Protein AF-A0A497AD38-F1 (afdb_monomer)

Structure (mmCIF, N/CA/C/O backbone):
data_AF-A0A497AD38-F1
#
_entry.id   AF-A0A497AD38-F1
#
loop_
_atom_site.group_PDB
_atom_site.id
_atom_site.type_symbol
_atom_site.label_atom_id
_atom_site.label_alt_id
_atom_site.label_comp_id
_atom_site.label_asym_id
_atom_site.label_entity_id
_atom_site.label_seq_id
_atom_site.pdbx_PDB_ins_code
_atom_site.Cartn_x
_atom_site.Cartn_y
_atom_site.Cartn_z
_atom_site.occupancy
_atom_site.B_iso_or_equiv
_atom_site.auth_seq_id
_atom_site.auth_comp_id
_atom_site.auth_asym_id
_atom_site.auth_atom_id
_atom_site.pdbx_PDB_model_num
ATOM 1 N N . MET A 1 1 ? -66.645 13.928 50.690 1.00 51.00 1 MET A N 1
ATOM 2 C CA . MET A 1 1 ? -66.583 12.853 49.667 1.00 51.00 1 MET A CA 1
ATOM 3 C C . MET A 1 1 ? -65.394 12.938 48.688 1.00 51.00 1 MET A C 1
ATOM 5 O O . MET A 1 1 ? -65.315 12.092 47.813 1.00 51.00 1 MET A O 1
ATOM 9 N N . LYS A 1 2 ? -64.441 13.884 48.816 1.00 49.47 2 LYS A N 1
ATOM 10 C CA . LYS A 1 2 ? -63.257 13.981 47.923 1.00 49.47 2 LYS A CA 1
ATOM 11 C C . 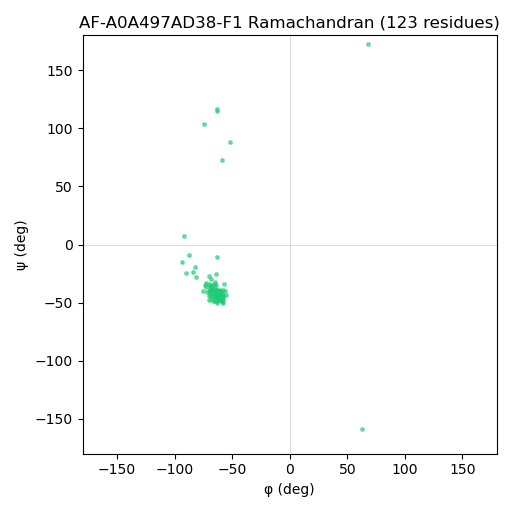LYS A 1 2 ? -61.996 13.256 48.430 1.00 49.47 2 LYS A C 1
ATOM 13 O O . LYS A 1 2 ? -61.080 13.021 47.656 1.00 49.47 2 LYS A O 1
ATOM 18 N N . THR A 1 3 ? -61.949 12.877 49.706 1.00 55.28 3 THR A N 1
ATOM 19 C CA . THR A 1 3 ? -60.752 12.322 50.366 1.00 55.28 3 THR A CA 1
ATOM 20 C C . THR A 1 3 ? -60.560 10.816 50.163 1.00 55.28 3 THR A C 1
ATOM 22 O O . THR A 1 3 ? -59.438 10.330 50.220 1.00 55.28 3 THR A O 1
ATOM 25 N N . VAL A 1 4 ? -61.632 10.072 49.874 1.00 57.59 4 VAL A N 1
ATOM 26 C CA 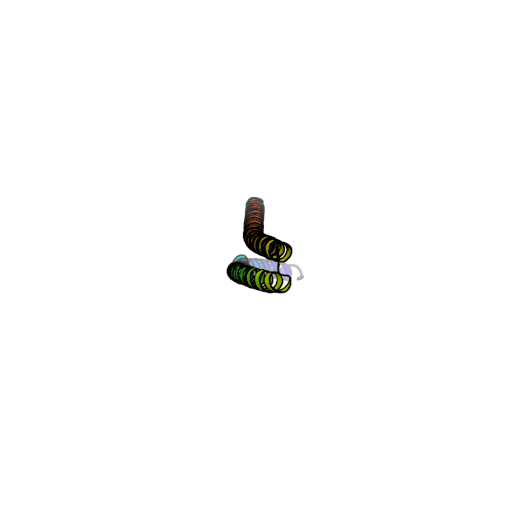. VAL A 1 4 ? -61.587 8.600 49.746 1.00 57.59 4 VAL A CA 1
ATOM 27 C C . VAL A 1 4 ? -61.083 8.150 48.365 1.00 57.59 4 VAL A C 1
ATOM 29 O O . VAL A 1 4 ? -60.467 7.095 48.230 1.00 57.59 4 VAL A O 1
ATOM 32 N N . ILE A 1 5 ? -61.295 8.975 47.333 1.00 58.50 5 ILE A N 1
ATOM 33 C CA . ILE A 1 5 ? -60.906 8.660 45.950 1.00 58.50 5 ILE A CA 1
ATOM 34 C C . ILE A 1 5 ? -59.380 8.755 45.780 1.00 58.50 5 ILE A C 1
ATOM 36 O O . ILE A 1 5 ? -58.788 7.916 45.106 1.00 58.50 5 ILE A O 1
ATOM 40 N N . PHE A 1 6 ? -58.730 9.715 46.448 1.00 57.72 6 PHE A N 1
ATOM 41 C CA . PHE A 1 6 ? -57.277 9.903 46.363 1.00 57.72 6 PHE A CA 1
ATOM 42 C C . PHE A 1 6 ? -56.482 8.755 47.001 1.00 57.72 6 PHE A C 1
ATOM 44 O O . PHE A 1 6 ? -55.524 8.285 46.395 1.00 57.72 6 PHE A O 1
ATOM 51 N N . SER A 1 7 ? -56.905 8.225 48.157 1.00 67.06 7 SER A N 1
ATOM 52 C CA . SER A 1 7 ? -56.143 7.147 48.817 1.00 67.06 7 SER A CA 1
ATOM 53 C C . SER A 1 7 ? -56.180 5.826 48.043 1.00 67.06 7 SER A C 1
ATOM 55 O O . SER A 1 7 ? -55.225 5.053 48.074 1.00 67.06 7 SER A O 1
ATOM 57 N N . SER A 1 8 ? -57.269 5.576 47.313 1.00 65.19 8 SER A N 1
ATOM 58 C CA . SER A 1 8 ? -57.402 4.384 46.471 1.00 65.19 8 SER A CA 1
ATOM 59 C C . SER A 1 8 ? -56.522 4.480 45.222 1.00 65.19 8 SER A C 1
ATOM 61 O O . SER A 1 8 ? -55.984 3.467 44.776 1.00 65.19 8 SER A O 1
ATOM 63 N N . PHE A 1 9 ? -56.341 5.694 44.690 1.00 64.25 9 PHE A N 1
ATOM 64 C CA . PHE A 1 9 ? -55.437 5.966 43.574 1.00 64.25 9 PHE A CA 1
ATOM 65 C C . PHE A 1 9 ? -53.966 5.822 43.971 1.00 64.25 9 PHE A C 1
ATOM 67 O O . PHE A 1 9 ? -53.223 5.174 43.241 1.00 64.25 9 PHE A O 1
ATOM 74 N N . ASP A 1 10 ? -53.565 6.324 45.141 1.00 67.69 10 ASP A N 1
ATOM 75 C CA . ASP A 1 10 ? -52.198 6.151 45.660 1.00 67.69 10 ASP A CA 1
ATOM 76 C C . ASP A 1 10 ? -51.832 4.667 45.800 1.00 67.69 10 ASP A C 1
ATOM 78 O O . ASP A 1 10 ? -50.810 4.206 45.292 1.00 67.69 10 ASP A O 1
ATOM 82 N N . LYS A 1 11 ? -52.744 3.873 46.371 1.00 72.00 11 LYS A N 1
ATOM 83 C CA . LYS A 1 11 ? -52.562 2.423 46.532 1.00 72.00 11 LYS A CA 1
ATOM 84 C C . LYS A 1 11 ? -52.496 1.674 45.198 1.00 72.00 11 LYS A C 1
ATOM 86 O O . LYS A 1 11 ? -51.817 0.653 45.085 1.00 72.00 11 LYS A O 1
ATOM 91 N N . LEU A 1 12 ? -53.217 2.157 44.185 1.00 71.75 12 LEU A N 1
ATOM 92 C CA . LEU A 1 12 ? -53.171 1.620 42.824 1.00 71.75 12 LEU A CA 1
ATOM 93 C C . LEU A 1 12 ? -51.855 1.967 42.127 1.00 71.75 12 LEU A C 1
ATOM 95 O O . LEU A 1 12 ? -51.287 1.097 41.473 1.00 71.75 12 LEU A O 1
ATOM 99 N N . ILE A 1 13 ? -51.354 3.192 42.299 1.00 68.88 13 ILE A N 1
ATOM 100 C CA . ILE A 1 13 ? -50.075 3.645 41.739 1.00 68.88 13 ILE A CA 1
ATOM 101 C C . ILE A 1 13 ? -48.912 2.883 42.381 1.00 68.88 13 ILE A C 1
ATOM 103 O O . ILE A 1 13 ? -48.047 2.390 41.660 1.00 68.88 13 ILE A O 1
ATOM 107 N N . GLU A 1 14 ? -48.927 2.684 43.699 1.00 72.88 14 GLU A N 1
ATOM 108 C CA . GLU A 1 14 ? -47.916 1.900 44.420 1.00 72.88 14 GLU A CA 1
ATOM 109 C C . GLU A 1 14 ? -47.893 0.434 43.950 1.00 72.88 14 GLU A C 1
ATOM 111 O O . GLU A 1 14 ? -46.837 -0.143 43.676 1.00 72.88 14 GLU A O 1
ATOM 116 N N . LYS A 1 15 ? -49.076 -0.158 43.743 1.00 67.25 15 LYS A N 1
ATOM 117 C CA . LYS A 1 15 ? -49.208 -1.528 43.232 1.00 67.25 15 LYS A CA 1
ATOM 118 C C . LYS A 1 15 ? -48.797 -1.653 41.760 1.00 67.25 15 LYS A C 1
ATOM 120 O O . LYS A 1 15 ? -48.228 -2.675 41.380 1.00 67.25 15 LYS A O 1
ATOM 125 N N . LEU A 1 16 ? -49.042 -0.626 40.941 1.00 63.66 16 LEU A N 1
ATOM 126 C CA . LEU A 1 16 ? -48.558 -0.552 39.556 1.00 63.66 16 LEU A CA 1
ATOM 127 C C . LEU A 1 16 ? -47.037 -0.378 39.488 1.00 63.66 16 LEU A C 1
ATOM 129 O O . LEU A 1 16 ? -46.405 -0.958 38.607 1.00 63.66 16 LEU A O 1
ATOM 133 N N . TRP A 1 17 ? -46.443 0.365 40.425 1.00 60.00 17 TRP A N 1
ATOM 134 C CA . TRP A 1 17 ? -44.994 0.554 40.506 1.00 60.00 17 TRP A CA 1
ATOM 135 C C . TRP A 1 17 ? -44.270 -0.748 40.880 1.00 60.00 17 TRP A C 1
ATOM 137 O O . TRP A 1 17 ? -43.237 -1.067 40.295 1.00 60.00 17 TRP A O 1
ATOM 147 N N . LEU A 1 18 ? -44.866 -1.566 41.757 1.00 63.06 18 LEU A N 1
ATOM 148 C CA . LEU A 1 18 ? -44.384 -2.920 42.079 1.00 63.06 18 LEU A CA 1
ATOM 149 C C . LEU A 1 18 ? -44.568 -3.928 40.931 1.00 63.06 18 LEU A C 1
ATOM 151 O O . LEU A 1 18 ? -43.814 -4.896 40.830 1.00 63.06 18 LEU A O 1
ATOM 155 N N . LEU A 1 19 ? -45.562 -3.709 40.066 1.00 57.09 19 LEU A N 1
ATOM 156 C CA . LEU A 1 19 ? -45.844 -4.544 38.894 1.00 57.09 19 LEU A CA 1
ATOM 157 C C . LEU A 1 19 ? -45.074 -4.131 37.645 1.00 57.09 19 LEU A C 1
ATOM 159 O O . LEU A 1 19 ? -45.113 -4.874 36.668 1.00 57.09 19 LEU A O 1
ATOM 163 N N . MET A 1 20 ? -44.3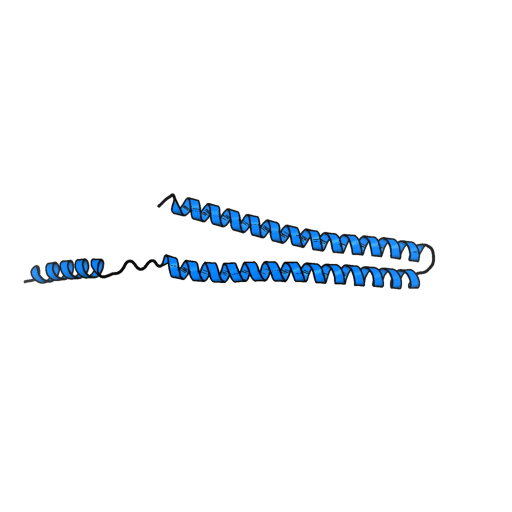79 -2.992 37.642 1.00 50.56 20 MET A N 1
ATOM 164 C CA . MET A 1 20 ? -43.457 -2.660 36.566 1.00 50.56 20 MET A CA 1
ATOM 165 C C . MET A 1 20 ? -42.206 -3.524 36.749 1.00 50.56 20 MET A C 1
ATOM 167 O O . MET A 1 20 ? -41.374 -3.224 37.610 1.00 50.56 20 MET A O 1
ATOM 171 N N . PRO A 1 21 ? -42.006 -4.595 35.950 1.00 50.78 21 PRO A N 1
ATOM 172 C CA . PRO A 1 21 ? -40.719 -5.245 35.960 1.00 50.78 21 PRO A CA 1
ATOM 173 C C . PRO A 1 21 ? -39.757 -4.184 35.446 1.00 50.78 21 PRO A C 1
ATOM 175 O O . PRO A 1 21 ? -39.892 -3.716 34.313 1.00 50.78 21 PRO A O 1
ATOM 178 N N . ARG A 1 22 ? -38.813 -3.781 36.298 1.00 49.84 22 ARG A N 1
ATOM 179 C CA . ARG A 1 22 ? -37.632 -2.984 35.963 1.00 49.84 22 ARG A CA 1
ATOM 180 C C . ARG A 1 22 ? -36.847 -3.770 34.907 1.00 49.84 22 ARG A C 1
ATOM 182 O O . ARG A 1 22 ? -35.859 -4.439 35.203 1.00 49.84 22 ARG A O 1
ATOM 189 N N . ARG A 1 23 ? -37.367 -3.812 33.675 1.00 48.56 23 ARG A N 1
ATOM 190 C CA . ARG A 1 23 ? -36.801 -4.556 32.558 1.00 48.56 23 ARG A CA 1
ATOM 191 C C . ARG A 1 23 ? -35.458 -3.911 32.311 1.00 48.56 23 ARG A C 1
ATOM 193 O O . ARG A 1 23 ? -35.386 -2.741 31.950 1.00 48.56 23 ARG A O 1
ATOM 200 N N . LYS A 1 24 ? -34.410 -4.698 32.544 1.00 49.91 24 LYS A N 1
ATOM 201 C CA . LYS A 1 24 ? -33.020 -4.406 32.212 1.00 49.91 24 LYS A CA 1
ATOM 202 C C . LYS A 1 24 ? -32.931 -4.007 30.733 1.00 49.91 24 LYS A C 1
ATOM 204 O O . LYS A 1 24 ? -32.693 -4.839 29.865 1.00 49.91 24 LYS A O 1
ATOM 209 N N . THR A 1 25 ? -33.103 -2.722 30.446 1.00 50.75 25 THR A N 1
ATOM 210 C CA . THR A 1 25 ? -32.900 -2.097 29.129 1.00 50.75 25 THR A CA 1
ATOM 211 C C . THR A 1 25 ? -31.445 -2.187 28.667 1.00 50.75 25 THR A C 1
ATOM 213 O O . THR A 1 25 ? -31.154 -1.994 27.488 1.00 50.75 25 THR A O 1
ATOM 216 N N . TYR A 1 26 ? -30.537 -2.587 29.561 1.00 52.25 26 TYR A N 1
ATOM 217 C CA . TYR A 1 26 ? -29.143 -2.890 29.260 1.00 52.25 26 TYR A CA 1
ATOM 218 C C . TYR A 1 26 ? -28.969 -3.982 28.190 1.00 52.25 26 TYR A C 1
ATOM 220 O O . TYR A 1 26 ? -28.037 -3.883 27.398 1.00 52.25 26 TYR A O 1
ATOM 228 N N . ASP A 1 27 ? -29.851 -4.988 28.105 1.00 53.81 27 ASP A N 1
ATOM 229 C CA . ASP A 1 27 ? -29.643 -6.128 27.190 1.00 53.81 27 ASP A CA 1
ATOM 230 C C . ASP A 1 27 ? -29.888 -5.753 25.712 1.00 53.81 27 ASP A C 1
ATOM 232 O O . ASP A 1 27 ? -29.172 -6.184 24.807 1.00 53.81 27 ASP A O 1
ATOM 236 N N . VAL A 1 28 ? -30.848 -4.863 25.439 1.00 56.44 28 VAL A N 1
ATOM 237 C CA . VAL A 1 28 ? -31.196 -4.473 24.059 1.00 56.44 28 VAL A CA 1
ATOM 238 C C . VAL A 1 28 ? -30.138 -3.537 23.460 1.00 56.44 28 VAL A C 1
ATOM 240 O O . VAL A 1 28 ? -29.740 -3.700 22.302 1.00 56.44 28 VAL A O 1
ATOM 243 N N . SER A 1 29 ? -29.618 -2.605 24.268 1.00 53.62 29 SER A N 1
ATOM 244 C CA . SER A 1 29 ? -28.500 -1.736 23.877 1.00 53.62 29 SER A CA 1
ATOM 245 C C . SER A 1 29 ? -27.191 -2.511 23.748 1.00 53.62 29 SER A C 1
ATOM 247 O O . SER A 1 29 ? -26.469 -2.295 22.776 1.00 53.62 29 SER A O 1
ATOM 249 N N . GLN A 1 30 ? -26.912 -3.468 24.643 1.00 56.69 30 GLN A N 1
ATOM 250 C CA . GLN A 1 30 ? -25.758 -4.370 24.533 1.00 56.69 30 GLN A CA 1
ATOM 251 C C . GLN A 1 30 ? -25.809 -5.202 23.247 1.00 56.69 30 GLN A C 1
ATOM 253 O O . GLN A 1 30 ? -24.794 -5.309 22.563 1.00 56.69 30 GLN A O 1
ATOM 258 N N . ARG A 1 31 ? -26.974 -5.733 22.843 1.00 55.47 31 ARG A N 1
ATOM 259 C CA . ARG A 1 31 ? -27.109 -6.466 21.569 1.00 55.47 31 ARG A CA 1
ATOM 260 C C . ARG A 1 31 ? -26.860 -5.587 20.346 1.00 55.47 31 ARG A C 1
ATOM 262 O O . ARG A 1 31 ? -26.158 -6.027 19.437 1.00 55.47 31 ARG A O 1
ATOM 269 N N . ARG A 1 32 ? -27.362 -4.344 20.325 1.00 52.28 32 ARG A N 1
ATOM 270 C CA . ARG A 1 32 ? -27.045 -3.384 19.246 1.00 52.28 32 ARG A CA 1
ATOM 271 C C . ARG A 1 32 ? -25.560 -3.021 19.219 1.00 52.28 32 ARG A C 1
ATOM 273 O O . ARG A 1 32 ? -24.967 -3.011 18.143 1.00 52.28 32 ARG A O 1
ATOM 280 N N . LEU A 1 33 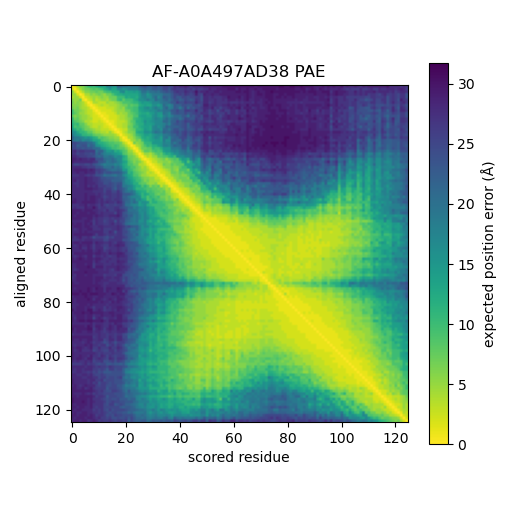? -24.948 -2.772 20.378 1.00 55.31 33 LEU A N 1
ATOM 281 C CA . LEU A 1 33 ? -23.513 -2.489 20.485 1.00 55.31 33 LEU A CA 1
ATOM 282 C C . LEU A 1 33 ? -22.672 -3.680 20.024 1.00 55.31 33 LEU A C 1
ATOM 284 O O . LEU A 1 33 ? -21.723 -3.497 19.272 1.00 55.31 33 LEU A O 1
ATOM 288 N N . LYS A 1 34 ? -23.046 -4.903 20.412 1.00 55.69 34 LYS A N 1
ATOM 289 C CA . LYS A 1 34 ? -22.353 -6.138 20.032 1.00 55.69 34 LYS A CA 1
ATOM 290 C C . LYS A 1 34 ? -22.477 -6.410 18.532 1.00 55.69 34 LYS A C 1
ATOM 292 O O . LYS A 1 34 ? -21.477 -6.736 17.905 1.00 55.69 34 LYS A O 1
ATOM 297 N N . ALA A 1 35 ? -23.650 -6.193 17.934 1.00 58.56 35 ALA A N 1
ATOM 298 C CA . ALA A 1 35 ? -23.842 -6.296 16.486 1.00 58.56 35 ALA A CA 1
ATOM 299 C C . ALA A 1 35 ? -23.007 -5.262 15.708 1.00 58.56 35 ALA A C 1
ATOM 301 O O . ALA A 1 35 ? -22.419 -5.596 14.679 1.00 58.56 35 ALA A O 1
ATOM 302 N N . ASN A 1 36 ? -22.899 -4.030 16.220 1.00 57.94 36 ASN A N 1
ATOM 303 C CA . ASN A 1 36 ? -22.062 -2.997 15.611 1.00 57.94 36 ASN A CA 1
ATOM 304 C C . ASN A 1 36 ? -20.561 -3.303 15.772 1.00 57.94 36 ASN A C 1
ATOM 306 O O . ASN A 1 36 ? -19.803 -3.185 14.818 1.00 57.94 36 ASN A O 1
ATOM 310 N N . LYS A 1 37 ? -20.148 -3.813 16.940 1.00 60.19 37 LYS A N 1
ATOM 311 C CA . LYS A 1 37 ? -18.766 -4.236 17.224 1.00 60.19 37 LYS A CA 1
ATOM 312 C C . LYS A 1 37 ? -18.334 -5.410 16.341 1.00 60.19 37 LYS A C 1
ATOM 314 O O . LYS A 1 37 ? -17.207 -5.429 15.863 1.00 60.19 37 LYS A O 1
ATOM 319 N N . ILE A 1 38 ? -19.233 -6.366 16.077 1.00 59.91 38 ILE A N 1
ATOM 320 C CA . ILE A 1 38 ? -18.989 -7.472 15.135 1.00 59.91 38 ILE A CA 1
ATOM 321 C C . ILE A 1 38 ? -18.832 -6.933 13.708 1.00 59.91 38 ILE A C 1
ATOM 323 O O . ILE A 1 38 ? -17.925 -7.365 13.003 1.00 59.91 38 ILE A O 1
ATOM 327 N N . ARG A 1 39 ? -19.664 -5.966 13.291 1.00 58.88 39 ARG A N 1
ATOM 328 C CA . ARG A 1 39 ? -19.533 -5.318 11.977 1.00 58.88 39 ARG A CA 1
ATOM 329 C C . ARG A 1 39 ? -18.230 -4.543 11.838 1.00 58.88 39 ARG A C 1
ATOM 331 O O . ARG A 1 39 ? -17.546 -4.761 10.847 1.00 58.88 39 ARG A O 1
ATOM 338 N N . GLU A 1 40 ? -17.862 -3.706 12.808 1.00 61.69 40 GLU A N 1
ATOM 339 C CA . GLU A 1 40 ? -16.579 -2.990 12.806 1.00 61.69 40 GLU A CA 1
ATOM 340 C C . GLU A 1 40 ? -15.413 -3.979 12.755 1.00 61.69 40 GLU A C 1
ATOM 342 O O . GLU A 1 40 ? -14.553 -3.855 11.892 1.00 61.69 40 GLU A O 1
ATOM 347 N N . TYR A 1 41 ? -15.420 -5.025 13.584 1.00 61.19 41 TYR A N 1
ATOM 348 C CA . TYR A 1 41 ? -14.354 -6.030 13.588 1.00 61.19 41 TYR A CA 1
ATOM 349 C C . TYR A 1 41 ? -14.223 -6.758 12.240 1.00 61.19 41 TYR A C 1
ATOM 351 O O . TYR A 1 41 ? -13.115 -6.980 11.745 1.00 61.19 41 TYR A O 1
ATOM 359 N N . TYR A 1 42 ? -15.352 -7.080 11.603 1.00 61.03 42 TYR A N 1
ATOM 360 C CA . TYR A 1 42 ? -15.366 -7.698 10.279 1.00 61.03 42 TYR A CA 1
ATOM 361 C C . TYR A 1 42 ? -14.886 -6.730 9.187 1.00 61.03 42 TYR A C 1
ATOM 363 O O . TYR A 1 42 ? -14.099 -7.118 8.323 1.00 61.03 42 TYR A O 1
ATOM 371 N N . TYR A 1 43 ? -15.282 -5.455 9.262 1.00 63.22 43 TYR A N 1
ATOM 372 C CA . TYR A 1 43 ? -14.836 -4.405 8.344 1.00 63.22 43 TYR A CA 1
ATOM 373 C C . TYR A 1 43 ? -13.335 -4.148 8.464 1.00 63.22 43 TYR A C 1
ATOM 375 O O . TYR A 1 43 ? -12.651 -4.012 7.455 1.00 63.22 43 TYR A O 1
ATOM 383 N N . ILE A 1 44 ? -12.793 -4.149 9.681 1.00 68.75 44 ILE A N 1
ATOM 384 C CA . ILE A 1 44 ? -11.362 -3.957 9.936 1.00 68.75 44 ILE A CA 1
ATOM 385 C C . ILE A 1 44 ? -10.567 -5.121 9.346 1.00 68.75 44 ILE A C 1
ATOM 387 O O . ILE A 1 44 ? -9.566 -4.900 8.661 1.00 68.75 44 ILE A O 1
ATOM 391 N N . LYS A 1 45 ? -11.037 -6.360 9.540 1.00 69.19 45 LYS A N 1
ATOM 392 C CA . LYS A 1 45 ? -10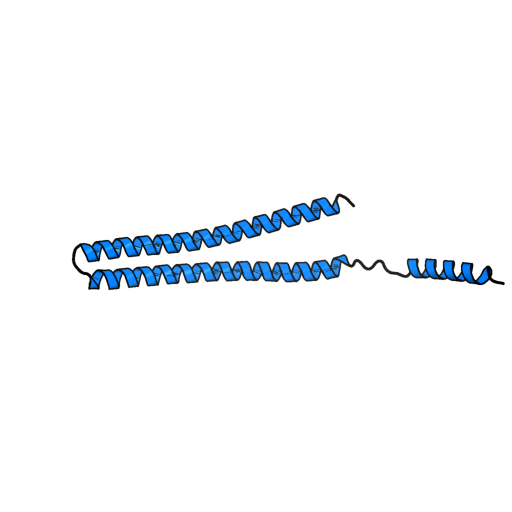.402 -7.564 8.984 1.00 69.19 45 LYS A CA 1
ATOM 393 C C . LYS A 1 45 ? -10.452 -7.591 7.452 1.00 69.19 45 LYS A C 1
ATOM 395 O O . LYS A 1 45 ? -9.470 -7.962 6.813 1.00 69.19 45 LYS A O 1
ATOM 400 N N . TYR A 1 46 ? -11.563 -7.159 6.858 1.00 70.00 46 TYR A N 1
ATOM 401 C CA . TYR A 1 46 ? -11.703 -7.091 5.404 1.00 70.00 4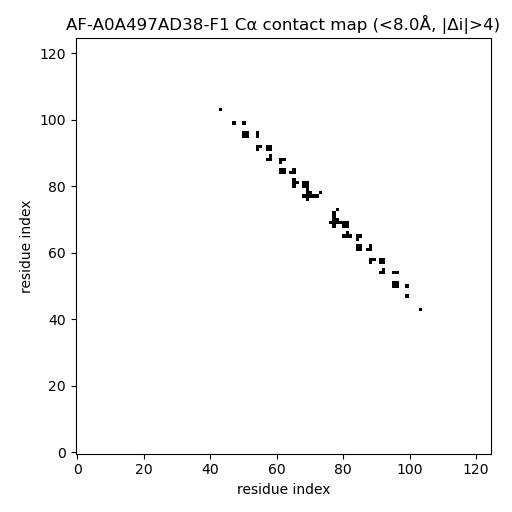6 TYR A CA 1
ATOM 402 C C . TYR A 1 46 ? -10.822 -5.991 4.800 1.00 70.00 46 TYR A C 1
ATOM 404 O O . TYR A 1 46 ? -10.042 -6.252 3.885 1.00 70.00 46 TYR A O 1
ATOM 412 N N . THR A 1 47 ? -10.864 -4.785 5.372 1.00 73.44 47 THR A N 1
ATOM 413 C CA . THR A 1 47 ? -10.081 -3.631 4.904 1.00 73.44 47 THR A CA 1
ATOM 414 C C . THR A 1 47 ? -8.580 -3.901 5.001 1.00 73.44 47 THR A C 1
ATOM 416 O O . THR A 1 47 ? -7.838 -3.596 4.073 1.00 73.44 47 THR A O 1
ATOM 419 N N . THR A 1 48 ? -8.118 -4.551 6.074 1.00 75.31 48 THR A N 1
ATOM 420 C CA . THR A 1 48 ? -6.699 -4.921 6.224 1.00 75.31 48 THR A CA 1
ATOM 421 C C . THR A 1 48 ? -6.232 -5.961 5.202 1.00 75.31 48 THR A C 1
ATOM 423 O O . THR A 1 48 ? -5.088 -5.885 4.748 1.00 75.31 48 THR A O 1
ATOM 426 N N . SER A 1 49 ? -7.087 -6.910 4.811 1.00 76.06 49 SER A N 1
ATOM 427 C CA . SER A 1 49 ? -6.781 -7.842 3.716 1.00 76.06 49 SER A CA 1
ATOM 428 C C . SER A 1 49 ? -6.775 -7.140 2.357 1.00 76.06 49 SER A C 1
ATOM 430 O O . SER A 1 49 ? -5.839 -7.328 1.582 1.00 76.06 49 SER A O 1
ATOM 432 N N . ALA A 1 50 ? -7.765 -6.285 2.085 1.00 82.38 50 ALA A N 1
ATOM 433 C CA . ALA A 1 50 ? -7.848 -5.526 0.839 1.00 82.38 50 ALA A CA 1
ATOM 434 C C . ALA A 1 50 ? -6.636 -4.597 0.651 1.00 82.38 50 ALA A C 1
ATOM 436 O O . ALA A 1 50 ? -6.029 -4.598 -0.414 1.00 82.38 50 ALA A O 1
ATOM 437 N N . LEU A 1 51 ? -6.210 -3.891 1.706 1.00 84.12 51 LEU A N 1
ATOM 438 C CA . LEU A 1 51 ? -4.997 -3.061 1.712 1.00 84.12 51 LEU A CA 1
ATOM 439 C C . LEU A 1 51 ? -3.743 -3.853 1.329 1.00 84.12 51 LEU A C 1
ATOM 441 O O . LEU A 1 51 ? -2.917 -3.354 0.573 1.00 84.12 51 LEU A O 1
ATOM 445 N N . ARG A 1 52 ? -3.606 -5.098 1.806 1.00 85.25 52 ARG A N 1
ATOM 446 C CA . ARG A 1 52 ? -2.480 -5.965 1.430 1.00 85.25 52 ARG A CA 1
ATOM 447 C C . ARG A 1 52 ? -2.506 -6.285 -0.062 1.00 85.25 52 ARG A C 1
ATOM 449 O O . ARG A 1 52 ? -1.465 -6.208 -0.704 1.00 85.25 52 ARG A O 1
ATOM 456 N N . VAL A 1 53 ? -3.669 -6.653 -0.597 1.00 89.38 53 VAL A N 1
ATOM 457 C CA . VAL A 1 53 ? -3.818 -6.973 -2.025 1.00 89.38 53 VAL A CA 1
ATOM 458 C C . VAL A 1 53 ? -3.523 -5.740 -2.877 1.00 89.38 53 VAL A C 1
ATOM 460 O O . VAL A 1 53 ? -2.721 -5.824 -3.799 1.00 89.38 53 VAL A O 1
ATOM 463 N N . ILE A 1 54 ? -4.089 -4.585 -2.522 1.00 89.44 54 ILE A N 1
ATOM 464 C CA . ILE A 1 54 ? -3.850 -3.311 -3.213 1.00 89.44 54 ILE A CA 1
ATOM 465 C C . ILE A 1 54 ? -2.365 -2.943 -3.181 1.00 89.44 54 ILE A C 1
ATOM 467 O O . ILE A 1 54 ? -1.811 -2.565 -4.209 1.00 89.44 54 ILE A O 1
ATOM 471 N N . ALA A 1 55 ? -1.700 -3.103 -2.033 1.00 89.50 55 ALA A N 1
ATOM 472 C CA . ALA A 1 55 ? -0.270 -2.853 -1.927 1.00 89.50 55 ALA A CA 1
ATOM 473 C C . ALA A 1 55 ? 0.512 -3.728 -2.917 1.00 89.50 55 ALA A C 1
ATOM 475 O O . ALA A 1 55 ? 1.312 -3.207 -3.690 1.00 89.50 55 ALA A O 1
ATOM 476 N N . TRP A 1 56 ? 0.258 -5.039 -2.946 1.00 93.00 56 TRP A N 1
ATOM 477 C CA . TRP A 1 56 ? 0.905 -5.937 -3.908 1.00 93.00 56 TRP A CA 1
ATOM 478 C C . TRP A 1 56 ? 0.634 -5.548 -5.363 1.00 93.00 56 TRP A C 1
ATOM 480 O O . TRP A 1 56 ? 1.555 -5.569 -6.173 1.00 93.00 56 TRP A O 1
ATOM 490 N N . VAL A 1 57 ? -0.596 -5.150 -5.690 1.00 93.12 57 VAL A N 1
ATOM 491 C CA . VAL A 1 57 ? -0.952 -4.680 -7.037 1.00 93.12 57 VAL A CA 1
ATOM 492 C C . VAL A 1 57 ? -0.129 -3.450 -7.423 1.00 93.12 57 VAL A C 1
ATOM 494 O O . VAL A 1 57 ? 0.422 -3.412 -8.520 1.00 93.12 57 VAL A O 1
ATOM 497 N N . ILE A 1 58 ? 0.014 -2.479 -6.518 1.00 91.25 58 ILE A N 1
ATOM 498 C CA . ILE A 1 58 ? 0.822 -1.271 -6.745 1.00 91.25 58 ILE A CA 1
ATOM 499 C C . ILE A 1 58 ? 2.301 -1.622 -6.921 1.00 91.25 58 ILE A C 1
ATOM 501 O O . ILE A 1 58 ? 2.939 -1.094 -7.828 1.00 91.25 58 ILE A O 1
ATOM 505 N N . LEU A 1 59 ? 2.835 -2.541 -6.111 1.00 92.88 59 LEU A N 1
ATOM 506 C CA . LEU A 1 59 ? 4.216 -3.010 -6.242 1.00 92.88 59 LEU A CA 1
ATOM 507 C C . LEU A 1 59 ? 4.464 -3.619 -7.630 1.00 92.88 59 LEU A C 1
ATOM 509 O O . LEU A 1 59 ? 5.436 -3.273 -8.298 1.00 92.88 59 LEU A O 1
ATOM 513 N N . VAL A 1 60 ? 3.576 -4.514 -8.071 1.00 94.81 60 VAL A N 1
ATOM 514 C CA . VAL A 1 60 ? 3.704 -5.209 -9.358 1.00 94.81 60 VAL A CA 1
ATOM 515 C C . VAL A 1 60 ? 3.563 -4.229 -10.520 1.00 94.81 60 VAL A C 1
ATOM 517 O O . VAL A 1 60 ? 4.414 -4.215 -11.406 1.00 94.81 60 VAL A O 1
ATOM 520 N N . LEU A 1 61 ? 2.536 -3.376 -10.503 1.00 94.81 61 LEU A N 1
ATOM 521 C CA . LEU A 1 61 ? 2.321 -2.371 -11.547 1.00 94.81 61 LEU A CA 1
ATOM 522 C C . LEU A 1 61 ? 3.472 -1.370 -11.626 1.00 94.81 61 LEU A C 1
ATOM 524 O O . LEU A 1 61 ? 3.914 -1.047 -12.724 1.00 94.81 61 LEU A O 1
ATOM 528 N N . GLY A 1 62 ? 3.971 -0.903 -10.484 1.00 91.94 62 GLY A N 1
ATOM 529 C CA . GLY A 1 62 ? 5.095 0.024 -10.432 1.00 91.94 62 GLY A CA 1
ATOM 530 C C . GLY A 1 62 ? 6.389 -0.603 -10.953 1.00 91.94 62 GLY A C 1
ATOM 531 O O . GLY A 1 62 ? 7.105 0.027 -11.728 1.00 91.94 62 GLY A O 1
ATOM 532 N N . CYS A 1 63 ? 6.643 -1.875 -10.632 1.00 92.88 63 CYS A N 1
ATOM 533 C CA . CYS A 1 63 ? 7.790 -2.614 -11.158 1.00 92.88 63 CYS A CA 1
ATOM 534 C C . CYS A 1 63 ? 7.704 -2.789 -12.685 1.00 92.88 63 CYS A C 1
ATOM 536 O O . CYS A 1 63 ? 8.652 -2.472 -13.402 1.00 92.88 63 CYS A O 1
ATOM 538 N N . ILE A 1 64 ? 6.543 -3.213 -13.200 1.00 94.50 64 ILE A N 1
ATOM 539 C CA . ILE A 1 64 ? 6.316 -3.366 -14.646 1.00 94.50 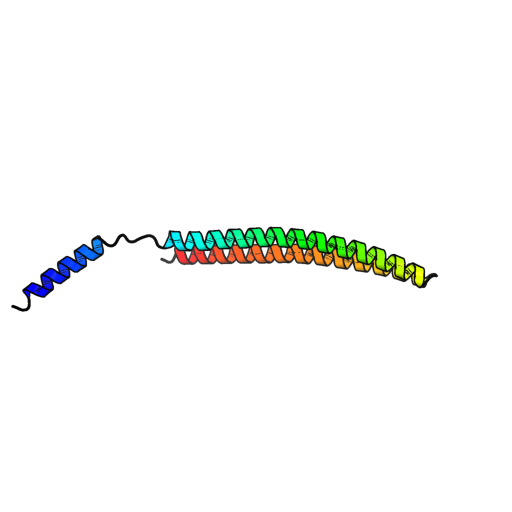64 ILE A CA 1
ATOM 540 C C . ILE A 1 64 ? 6.436 -2.014 -15.355 1.00 94.50 64 ILE A C 1
ATOM 542 O O . ILE A 1 64 ? 7.141 -1.907 -16.355 1.00 94.50 64 ILE A O 1
ATOM 546 N N . GLY A 1 65 ? 5.784 -0.973 -14.833 1.00 92.12 65 GLY A N 1
ATOM 547 C CA . GLY A 1 65 ? 5.823 0.368 -15.413 1.00 92.12 65 GLY A CA 1
ATOM 548 C C . GLY A 1 65 ? 7.240 0.936 -15.453 1.00 92.12 65 GLY A C 1
ATOM 549 O O . GLY A 1 65 ? 7.650 1.488 -16.469 1.00 92.12 65 GLY A O 1
ATOM 550 N N . SER A 1 66 ? 8.012 0.731 -14.387 1.00 91.25 66 SER A N 1
ATOM 551 C CA . SER A 1 66 ? 9.408 1.158 -14.303 1.00 91.25 66 SER A CA 1
ATOM 552 C C . SER A 1 66 ? 10.300 0.446 -15.324 1.00 91.25 66 SER A C 1
ATOM 554 O O . SER A 1 66 ? 11.110 1.099 -15.981 1.00 91.25 66 SER A O 1
ATOM 556 N N . LEU A 1 67 ? 10.104 -0.861 -15.527 1.00 91.31 67 LEU A N 1
ATOM 557 C CA . LEU A 1 67 ? 10.817 -1.627 -16.552 1.00 91.31 67 LEU A CA 1
ATOM 558 C C . LEU A 1 67 ? 10.465 -1.162 -17.966 1.00 91.31 67 LEU A C 1
ATOM 560 O O . LEU A 1 67 ? 11.361 -0.907 -18.766 1.00 91.31 67 LEU A O 1
ATOM 564 N N . VAL A 1 68 ? 9.172 -1.022 -18.270 1.00 94.00 68 VAL A N 1
ATOM 565 C CA . VAL A 1 68 ? 8.708 -0.574 -19.592 1.00 94.00 68 VAL A CA 1
ATOM 566 C C . VAL A 1 68 ? 9.253 0.818 -19.901 1.00 94.00 68 VAL A C 1
ATOM 568 O O . VAL A 1 68 ? 9.830 1.029 -20.965 1.00 94.00 68 VAL A O 1
ATOM 571 N N . TRP A 1 69 ? 9.132 1.752 -18.956 1.00 90.75 69 TRP A N 1
ATOM 572 C CA . TRP A 1 69 ? 9.608 3.122 -19.132 1.00 90.75 69 TRP A CA 1
ATOM 573 C C . TRP A 1 69 ? 11.127 3.196 -19.294 1.00 90.75 69 TRP A C 1
ATOM 575 O O . TRP A 1 69 ? 11.634 3.898 -20.166 1.00 90.75 69 TRP A O 1
ATOM 585 N N . GLY A 1 70 ? 11.860 2.425 -18.493 1.00 90.56 70 GLY A N 1
ATOM 586 C CA . GLY A 1 70 ? 13.311 2.352 -18.574 1.00 90.56 70 GLY A CA 1
ATOM 587 C C . GLY A 1 70 ? 13.833 1.820 -19.902 1.00 90.56 70 GLY A C 1
ATOM 588 O O . GLY A 1 70 ? 14.797 2.359 -20.443 1.00 90.56 70 GLY A O 1
ATOM 589 N N . ILE A 1 71 ? 13.177 0.793 -20.451 1.00 91.31 71 ILE A N 1
ATOM 590 C CA . ILE A 1 71 ? 13.526 0.231 -21.761 1.00 91.31 71 ILE A CA 1
ATOM 591 C C . ILE A 1 71 ? 13.252 1.247 -22.876 1.00 91.31 71 ILE A C 1
ATOM 593 O O . ILE A 1 71 ? 14.070 1.370 -23.784 1.00 91.31 71 ILE A O 1
ATOM 597 N N . ILE A 1 72 ? 12.141 1.991 -22.800 1.00 92.62 72 ILE A N 1
ATOM 598 C CA . ILE A 1 72 ? 11.793 3.025 -23.790 1.00 92.62 72 ILE A CA 1
ATOM 599 C C . ILE A 1 72 ? 12.823 4.160 -23.792 1.00 92.62 72 ILE A C 1
ATOM 601 O O . ILE A 1 72 ? 13.227 4.606 -24.863 1.00 92.62 72 ILE A O 1
ATOM 605 N N . MET A 1 73 ? 13.251 4.624 -22.613 1.00 91.25 73 MET A N 1
ATOM 606 C CA . MET A 1 73 ? 14.225 5.716 -22.511 1.00 91.25 73 MET A CA 1
ATOM 607 C C . MET A 1 73 ? 15.616 5.291 -23.006 1.00 91.25 73 MET A C 1
ATOM 609 O O . MET A 1 73 ? 16.312 6.071 -23.652 1.00 91.25 73 MET A O 1
ATOM 613 N N . GLY A 1 74 ? 16.009 4.043 -22.726 1.00 88.94 74 GLY A N 1
ATOM 614 C CA . GLY A 1 74 ? 17.295 3.482 -23.129 1.00 88.94 74 GLY A CA 1
ATOM 615 C C . GLY A 1 74 ? 18.508 4.104 -22.421 1.00 88.94 74 GLY A C 1
ATOM 616 O O . GLY A 1 74 ? 18.418 5.076 -21.670 1.00 88.94 74 GLY A O 1
ATOM 617 N N . GLY A 1 75 ? 19.680 3.506 -22.646 1.00 91.00 75 GLY A N 1
ATOM 618 C CA . GLY A 1 75 ? 20.956 4.010 -22.127 1.00 91.00 75 GLY A CA 1
ATOM 619 C C . GLY A 1 75 ? 21.071 4.034 -20.595 1.00 91.00 75 GLY A C 1
ATOM 620 O O . GLY A 1 75 ? 20.382 3.310 -19.875 1.00 91.00 75 GLY A O 1
ATOM 621 N N . VAL A 1 76 ? 21.990 4.868 -20.096 1.00 89.81 76 VAL A N 1
ATOM 622 C CA . VAL A 1 76 ? 22.273 5.013 -18.654 1.00 89.81 76 VAL A CA 1
ATOM 623 C C . VAL A 1 76 ? 21.091 5.643 -17.913 1.00 89.81 76 VAL A C 1
ATOM 625 O O . VAL A 1 76 ? 20.765 5.223 -16.803 1.00 89.81 76 VAL A O 1
ATOM 628 N N . GLU A 1 77 ? 20.411 6.606 -18.539 1.00 89.19 77 GLU A N 1
ATOM 629 C CA . GLU A 1 77 ? 19.223 7.242 -17.967 1.00 89.19 77 GLU A CA 1
ATOM 630 C C . GLU A 1 77 ? 18.088 6.233 -17.780 1.00 89.19 77 GLU A C 1
ATOM 632 O O . GLU A 1 77 ? 17.519 6.165 -16.693 1.00 89.19 77 GLU A O 1
ATOM 637 N N . GLY A 1 78 ? 17.810 5.386 -18.777 1.00 90.56 78 GLY A N 1
ATOM 638 C CA . GLY A 1 78 ? 16.821 4.313 -18.658 1.00 90.56 78 GLY A CA 1
ATOM 639 C C . GLY A 1 78 ? 17.108 3.383 -17.479 1.00 90.56 78 GLY A C 1
ATOM 640 O O . GLY A 1 78 ? 16.210 3.095 -16.689 1.00 90.56 78 GLY A O 1
ATOM 641 N N . GLY A 1 79 ? 18.374 2.996 -17.288 1.00 90.44 79 GLY A N 1
ATOM 642 C CA . GLY A 1 79 ? 18.803 2.218 -16.122 1.00 90.44 79 GLY A CA 1
ATOM 643 C C . GLY A 1 79 ? 18.509 2.914 -14.787 1.00 90.44 79 GLY A C 1
ATOM 644 O O . GLY A 1 79 ? 17.980 2.286 -13.869 1.00 90.44 79 GLY A O 1
ATOM 645 N N . LEU A 1 80 ? 18.779 4.219 -14.681 1.00 93.25 80 LEU A N 1
ATOM 646 C CA . LEU A 1 80 ? 18.472 5.006 -13.480 1.00 93.25 80 LEU A CA 1
ATOM 647 C C . LEU A 1 80 ? 16.965 5.086 -13.206 1.00 93.25 80 LEU A C 1
ATOM 649 O O . LEU A 1 80 ? 16.551 4.922 -12.059 1.00 93.25 80 LEU A O 1
ATOM 653 N N . TRP A 1 81 ? 16.141 5.279 -14.239 1.00 91.06 81 TRP A N 1
ATOM 654 C CA . TRP A 1 81 ? 14.679 5.297 -14.112 1.00 91.06 81 TRP A CA 1
ATOM 655 C C . TRP A 1 81 ? 14.107 3.951 -13.657 1.00 91.06 81 TRP A C 1
ATOM 657 O O . TRP A 1 81 ? 13.148 3.928 -12.881 1.00 91.06 81 TRP A O 1
ATOM 667 N N . ILE A 1 82 ? 14.712 2.833 -14.077 1.00 93.19 82 ILE A N 1
ATOM 668 C CA . ILE A 1 82 ? 14.345 1.495 -13.587 1.00 93.19 82 ILE A CA 1
ATOM 669 C C . ILE A 1 82 ? 14.619 1.396 -12.088 1.00 93.19 82 ILE A C 1
ATOM 671 O O . ILE A 1 82 ? 13.754 1.020 -11.301 1.00 93.19 82 ILE A O 1
ATOM 675 N N . VAL A 1 83 ? 15.827 1.769 -11.667 1.00 93.44 83 VAL A N 1
ATOM 676 C CA . VAL A 1 83 ? 16.222 1.678 -10.257 1.00 93.44 83 VAL A CA 1
ATOM 677 C C . VAL A 1 83 ? 15.347 2.583 -9.387 1.00 93.44 83 VAL A C 1
ATOM 679 O O . VAL A 1 83 ? 14.797 2.128 -8.383 1.00 93.44 83 VAL A O 1
ATOM 682 N N . LEU A 1 84 ? 15.154 3.841 -9.791 1.00 93.31 84 LEU A N 1
ATOM 683 C CA . LEU A 1 84 ? 14.297 4.796 -9.086 1.00 93.31 84 LEU A CA 1
ATOM 684 C C . LEU A 1 84 ? 12.843 4.328 -9.020 1.00 93.31 84 LEU A C 1
ATOM 686 O O . LEU A 1 84 ? 12.220 4.431 -7.964 1.00 93.31 84 LEU A O 1
ATOM 690 N N . GLY A 1 85 ? 12.301 3.793 -10.113 1.00 92.25 85 GLY A N 1
ATOM 691 C CA . GLY A 1 85 ? 10.922 3.320 -10.142 1.00 92.25 85 GLY A CA 1
ATOM 692 C C . GLY A 1 85 ? 10.709 2.071 -9.288 1.00 92.25 85 GLY A C 1
ATOM 693 O O . GLY A 1 85 ? 9.702 1.991 -8.582 1.00 92.25 85 GLY A O 1
ATOM 694 N N . ILE A 1 86 ? 11.668 1.140 -9.248 1.00 92.38 86 ILE A N 1
ATOM 695 C CA . ILE A 1 86 ? 11.620 -0.020 -8.344 1.00 92.38 86 ILE A CA 1
ATOM 696 C C . ILE A 1 86 ? 11.675 0.436 -6.882 1.00 92.38 86 ILE A C 1
ATOM 698 O O . ILE A 1 86 ? 10.834 0.022 -6.083 1.00 92.38 86 ILE A O 1
ATOM 702 N N . ILE A 1 87 ? 12.615 1.321 -6.531 1.00 94.88 87 ILE A N 1
ATOM 703 C CA . ILE A 1 87 ? 12.738 1.859 -5.168 1.00 94.88 87 ILE A CA 1
ATOM 704 C C . ILE A 1 87 ? 11.459 2.602 -4.769 1.00 94.88 87 ILE A C 1
ATOM 706 O O . ILE A 1 87 ? 10.916 2.360 -3.691 1.00 94.88 87 ILE A O 1
ATOM 710 N N . GLY A 1 88 ? 10.939 3.465 -5.644 1.00 93.44 88 GLY A N 1
ATOM 711 C CA . GLY A 1 88 ? 9.701 4.205 -5.412 1.00 93.44 88 GLY A CA 1
ATOM 712 C C . GLY A 1 88 ? 8.500 3.281 -5.208 1.00 93.44 88 GLY A C 1
ATOM 713 O O . GLY A 1 88 ? 7.728 3.467 -4.268 1.00 93.44 88 GLY A O 1
ATOM 714 N N . SER A 1 89 ? 8.381 2.231 -6.022 1.00 92.19 89 SER A N 1
ATOM 715 C CA . SER A 1 89 ? 7.319 1.224 -5.894 1.00 92.19 89 SER A CA 1
ATOM 716 C C . SER A 1 89 ? 7.422 0.454 -4.578 1.00 92.19 89 SER A C 1
ATOM 718 O O . SER A 1 89 ? 6.415 0.215 -3.911 1.00 92.19 89 SER A O 1
ATOM 720 N N . PHE A 1 90 ? 8.643 0.107 -4.169 1.00 92.69 90 PHE A N 1
ATOM 721 C CA . PHE A 1 90 ? 8.900 -0.571 -2.904 1.00 92.69 90 PHE A CA 1
ATOM 722 C C . PHE A 1 90 ? 8.567 0.318 -1.699 1.00 92.69 90 PHE A C 1
ATOM 724 O O . PHE A 1 90 ? 7.912 -0.133 -0.759 1.00 92.69 90 PHE A O 1
ATOM 731 N N . LEU A 1 91 ? 8.937 1.600 -1.744 1.00 94.69 91 LEU A N 1
ATOM 732 C CA . LEU A 1 91 ? 8.583 2.577 -0.713 1.00 94.69 91 LEU A CA 1
ATOM 733 C C . LEU A 1 91 ? 7.069 2.788 -0.623 1.00 94.69 91 LEU A C 1
ATOM 735 O O . LEU A 1 91 ? 6.523 2.788 0.479 1.00 94.69 91 LEU A O 1
ATOM 739 N N . ALA A 1 92 ? 6.376 2.913 -1.757 1.00 91.50 92 ALA A N 1
ATOM 740 C CA . ALA A 1 92 ? 4.921 3.036 -1.784 1.00 91.50 92 ALA A CA 1
ATOM 741 C C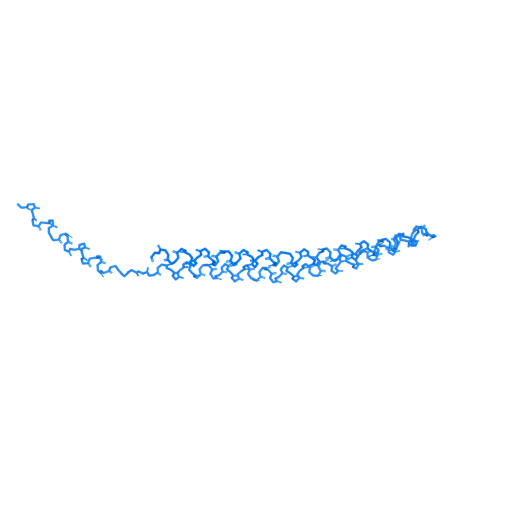 . ALA A 1 92 ? 4.240 1.802 -1.167 1.00 91.50 92 ALA A C 1
ATOM 743 O O . ALA A 1 92 ? 3.324 1.930 -0.352 1.00 91.50 92 ALA A O 1
ATOM 744 N N . TRP A 1 93 ? 4.729 0.605 -1.497 1.00 92.81 93 TRP A N 1
ATOM 745 C CA . TRP A 1 93 ? 4.264 -0.649 -0.910 1.00 92.81 93 TRP A CA 1
ATOM 746 C C . TRP A 1 93 ? 4.461 -0.698 0.612 1.00 92.81 93 TRP A C 1
ATOM 748 O O . TRP A 1 93 ? 3.524 -1.032 1.345 1.00 92.81 93 TRP A O 1
ATOM 758 N N . LEU A 1 94 ? 5.645 -0.312 1.102 1.00 92.38 94 LEU A N 1
ATOM 759 C CA . LEU A 1 94 ? 5.932 -0.216 2.536 1.00 92.38 94 LEU A CA 1
ATOM 760 C C . LEU A 1 94 ? 5.041 0.812 3.236 1.00 92.38 94 LEU A C 1
ATOM 762 O O . LEU A 1 94 ? 4.535 0.537 4.322 1.00 92.38 94 LEU A O 1
ATOM 766 N N . LEU A 1 95 ? 4.805 1.969 2.617 1.00 91.19 95 LEU A N 1
ATOM 767 C CA . LEU A 1 95 ? 3.944 3.013 3.170 1.00 91.19 95 LEU A CA 1
ATOM 768 C C . LEU A 1 95 ? 2.499 2.519 3.324 1.00 91.19 95 LEU A C 1
ATOM 770 O O . LEU A 1 95 ? 1.869 2.761 4.351 1.00 91.19 95 LEU A O 1
ATOM 774 N N . LEU A 1 96 ? 1.986 1.774 2.342 1.00 89.50 96 LEU A N 1
ATOM 775 C CA . LEU A 1 96 ? 0.659 1.153 2.405 1.00 89.50 96 LEU A CA 1
ATOM 776 C C . LEU A 1 96 ? 0.563 0.101 3.518 1.00 89.50 96 LEU A C 1
ATOM 778 O O . LEU A 1 96 ? -0.444 0.032 4.227 1.00 89.50 96 LEU A O 1
ATOM 782 N N . LEU A 1 97 ? 1.616 -0.697 3.709 1.00 88.06 97 LEU A N 1
ATOM 783 C CA . LEU A 1 97 ? 1.718 -1.638 4.827 1.00 88.06 97 LEU A CA 1
ATOM 784 C C . LEU A 1 97 ? 1.780 -0.920 6.180 1.00 88.06 97 LEU A C 1
ATOM 786 O O . LEU A 1 97 ? 1.109 -1.339 7.122 1.00 88.06 97 LEU A O 1
ATOM 790 N N . ALA A 1 98 ? 2.532 0.174 6.276 1.00 88.62 98 ALA A N 1
ATOM 791 C CA . ALA A 1 98 ? 2.622 0.975 7.489 1.00 88.62 98 ALA A CA 1
ATOM 792 C C . ALA A 1 98 ? 1.279 1.640 7.820 1.00 88.62 98 ALA A C 1
ATOM 794 O O . ALA A 1 98 ? 0.808 1.544 8.951 1.00 88.62 98 ALA A O 1
ATOM 795 N N . ALA A 1 99 ? 0.611 2.236 6.828 1.00 86.06 99 ALA A N 1
ATOM 796 C CA . ALA A 1 99 ? -0.712 2.835 6.984 1.00 86.06 99 ALA A CA 1
ATOM 797 C C . ALA A 1 99 ? -1.740 1.813 7.494 1.00 86.06 99 ALA A C 1
ATOM 799 O O . ALA A 1 99 ? -2.554 2.123 8.364 1.00 86.06 99 ALA A O 1
ATOM 800 N N . ARG A 1 100 ? -1.667 0.567 7.011 1.00 85.12 100 ARG A N 1
ATOM 801 C CA . ARG A 1 100 ? -2.496 -0.535 7.508 1.00 85.12 100 ARG A CA 1
ATOM 802 C C . ARG A 1 100 ? -2.282 -0.789 9.003 1.00 85.12 100 ARG A C 1
ATOM 804 O O . ARG A 1 100 ? -3.265 -0.922 9.734 1.00 85.12 100 ARG A O 1
ATOM 811 N N . GLU A 1 101 ? -1.033 -0.896 9.451 1.00 84.44 101 GLU A N 1
ATOM 812 C CA . GLU A 1 101 ? -0.743 -1.168 10.864 1.00 84.44 101 GLU A CA 1
ATOM 813 C C . GLU A 1 101 ? -1.135 0.028 11.743 1.00 84.44 101 GLU A C 1
ATOM 815 O O . GLU A 1 101 ? -1.698 -0.157 12.820 1.00 84.44 101 GLU A O 1
ATOM 820 N N . LEU A 1 102 ? -0.966 1.251 11.235 1.00 85.69 102 LEU A N 1
ATOM 821 C CA . LEU A 1 102 ? -1.376 2.487 11.899 1.00 85.69 102 LEU A CA 1
ATOM 822 C C . LEU A 1 102 ? -2.893 2.522 12.154 1.00 85.69 102 LEU A C 1
ATOM 824 O O . LEU A 1 102 ? -3.327 2.777 13.275 1.00 85.69 102 LEU A O 1
ATOM 828 N N . ILE A 1 103 ? -3.708 2.202 11.139 1.00 83.06 103 ILE A N 1
ATOM 829 C CA . ILE A 1 103 ? -5.178 2.135 11.257 1.00 83.06 103 ILE A CA 1
ATOM 830 C C . ILE A 1 103 ? -5.589 1.140 12.345 1.00 83.06 103 ILE A C 1
ATOM 832 O O . ILE A 1 103 ? -6.465 1.428 13.163 1.00 83.06 103 ILE A O 1
ATOM 836 N N . LYS A 1 104 ? -4.942 -0.027 12.372 1.00 79.12 104 LYS A N 1
ATOM 837 C CA . LYS A 1 104 ? -5.196 -1.061 13.376 1.00 79.12 104 LYS A CA 1
ATOM 838 C C . LYS A 1 104 ? -4.855 -0.566 14.786 1.00 79.12 104 LYS A C 1
ATOM 840 O O . LYS A 1 104 ? -5.650 -0.772 15.697 1.00 79.12 104 LYS A O 1
ATOM 845 N N . LEU A 1 105 ? -3.739 0.142 14.943 1.00 83.81 105 LEU A N 1
ATOM 846 C CA . LEU A 1 105 ? -3.297 0.730 16.210 1.00 83.81 105 LEU A CA 1
ATOM 847 C C . LEU A 1 105 ? -4.277 1.798 16.724 1.00 83.81 105 LEU A C 1
ATOM 849 O O . LEU A 1 105 ? -4.671 1.769 17.887 1.00 83.81 105 LEU A O 1
ATOM 853 N N . PHE A 1 106 ? -4.747 2.689 15.846 1.00 82.62 106 PHE A N 1
ATOM 854 C CA . PHE A 1 106 ? -5.753 3.700 16.196 1.00 82.62 106 PHE A CA 1
ATOM 855 C C . PHE A 1 106 ? -7.071 3.086 16.672 1.00 82.62 106 PHE A C 1
ATOM 857 O O . PHE A 1 106 ? -7.696 3.590 17.608 1.00 82.62 106 PHE A O 1
ATOM 864 N N . LEU A 1 107 ? -7.505 1.99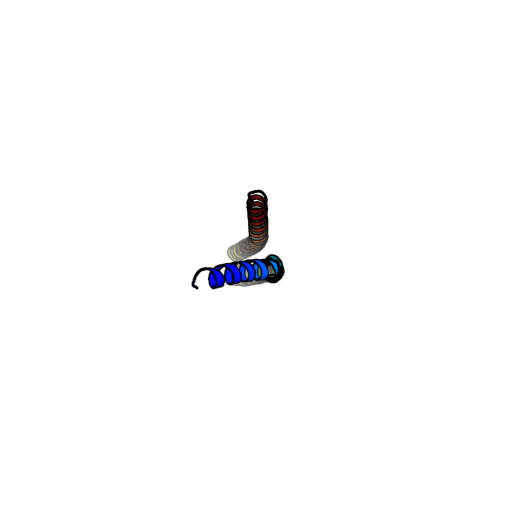7 16.038 1.00 77.25 107 LEU A N 1
ATOM 865 C CA . LEU A 1 107 ? -8.718 1.288 16.436 1.00 77.25 107 LEU A CA 1
ATOM 866 C C . LEU A 1 107 ? -8.579 0.630 17.806 1.00 77.25 107 LEU A C 1
ATOM 868 O O . LEU A 1 107 ? -9.520 0.692 18.597 1.00 77.25 107 LEU A O 1
ATOM 872 N N . ASP A 1 108 ? -7.416 0.051 18.094 1.00 80.62 108 ASP A N 1
ATOM 873 C CA . ASP A 1 108 ? -7.146 -0.583 19.382 1.00 80.62 108 ASP A CA 1
ATOM 874 C C . ASP A 1 108 ? -7.120 0.455 20.513 1.00 80.62 108 ASP A C 1
ATOM 876 O O . ASP A 1 108 ? -7.791 0.290 21.533 1.00 80.62 108 ASP A O 1
ATOM 880 N N . VAL A 1 109 ? -6.465 1.601 20.286 1.00 81.38 109 VAL A N 1
ATOM 881 C CA . VAL A 1 109 ? -6.476 2.737 21.223 1.00 81.38 109 VAL A CA 1
ATOM 882 C C . VAL A 1 109 ? -7.904 3.227 21.470 1.00 81.38 109 VAL A C 1
ATOM 884 O O . VAL A 1 109 ? -8.323 3.350 22.621 1.00 81.38 109 VAL A O 1
ATOM 887 N N . LYS A 1 110 ? -8.695 3.438 20.409 1.00 79.50 110 LYS A N 1
ATOM 888 C CA . LYS A 1 110 ? -10.096 3.878 20.524 1.00 79.50 110 LYS A CA 1
ATOM 889 C C . LYS A 1 110 ? -10.949 2.879 21.309 1.00 79.50 110 LYS A C 1
ATOM 891 O O . LYS A 1 110 ? -11.803 3.285 22.102 1.00 79.50 110 LYS A O 1
ATOM 896 N N . ALA A 1 111 ? -10.735 1.582 21.092 1.00 74.38 111 ALA A N 1
ATOM 897 C CA . ALA A 1 111 ? -11.427 0.531 21.828 1.00 74.38 111 ALA A CA 1
ATOM 898 C C . ALA A 1 111 ? -11.065 0.557 23.322 1.00 74.38 111 ALA A C 1
ATOM 900 O O . ALA A 1 111 ? -11.963 0.450 24.162 1.00 74.38 111 ALA A O 1
ATOM 901 N N . ASN A 1 112 ? -9.788 0.769 23.651 1.00 78.50 112 ASN A N 1
ATOM 902 C CA . ASN A 1 112 ? -9.310 0.818 25.031 1.00 78.50 112 ASN A CA 1
ATOM 903 C C . ASN A 1 112 ? -9.829 2.050 25.786 1.00 78.50 112 ASN A C 1
ATOM 905 O O . ASN A 1 112 ? -10.338 1.922 26.900 1.00 78.50 112 ASN A O 1
ATOM 909 N N . THR A 1 113 ? -9.795 3.234 25.165 1.00 77.88 113 THR A N 1
ATOM 910 C CA . THR A 1 113 ? -10.318 4.470 25.773 1.00 77.88 113 THR A CA 1
ATOM 911 C C . THR A 1 113 ? -11.811 4.361 26.072 1.00 77.88 113 THR A C 1
ATOM 913 O O . THR A 1 113 ? -12.269 4.783 27.133 1.00 77.88 113 THR A O 1
ATOM 916 N N . ARG A 1 114 ? -12.584 3.748 25.167 1.00 72.44 114 ARG A N 1
ATOM 917 C CA . ARG A 1 114 ? -14.022 3.551 25.375 1.00 72.44 114 ARG A CA 1
ATOM 918 C C . ARG A 1 114 ? -14.310 2.593 26.528 1.00 72.44 114 ARG A C 1
ATOM 920 O O . ARG A 1 114 ? -15.215 2.854 27.312 1.00 72.44 114 ARG A O 1
ATOM 927 N N . SER A 1 115 ? -13.533 1.517 26.651 1.00 71.00 115 SER A N 1
ATOM 928 C CA . SER A 1 115 ? -13.678 0.591 27.774 1.00 71.00 115 SER A CA 1
ATOM 929 C C . SER A 1 115 ? -13.357 1.274 29.102 1.00 71.00 115 SER A C 1
ATOM 931 O O . SER A 1 115 ? -14.101 1.092 30.058 1.00 71.00 115 SER A O 1
ATOM 933 N N . ALA A 1 116 ? -12.295 2.083 29.161 1.00 71.19 116 ALA A N 1
ATOM 934 C CA . ALA A 1 116 ? -11.934 2.831 30.364 1.00 71.19 116 ALA A CA 1
ATOM 935 C C . ALA A 1 116 ? -13.043 3.811 30.790 1.00 71.19 116 ALA A C 1
ATOM 937 O O . ALA A 1 116 ? -13.396 3.862 31.966 1.00 71.19 116 ALA A O 1
ATOM 938 N N . ALA A 1 117 ? -13.650 4.522 29.835 1.00 72.88 117 ALA A N 1
ATOM 939 C CA . ALA A 1 117 ? -14.777 5.413 30.107 1.00 72.88 117 ALA A CA 1
ATOM 940 C C . ALA A 1 117 ? -16.008 4.660 30.651 1.00 72.88 117 ALA A C 1
ATOM 942 O O . ALA A 1 117 ? -16.624 5.113 31.615 1.00 72.88 117 ALA A O 1
ATOM 943 N N . ASP A 1 118 ? -16.330 3.492 30.083 1.00 71.00 118 ASP A N 1
ATOM 944 C CA . ASP A 1 118 ? -17.439 2.650 30.553 1.00 71.00 118 ASP A CA 1
ATOM 945 C C . ASP A 1 118 ? -17.187 2.087 31.968 1.00 71.00 118 ASP A C 1
ATOM 947 O O . ASP A 1 118 ? -18.133 1.946 32.743 1.00 71.00 118 ASP A O 1
ATOM 951 N N . TYR A 1 119 ? -15.933 1.779 32.331 1.00 69.19 119 TYR A N 1
ATOM 952 C CA . TYR A 1 119 ? -15.580 1.345 33.690 1.00 69.19 119 TYR A CA 1
ATOM 953 C C . TYR A 1 119 ? -15.739 2.475 34.711 1.00 69.19 119 TYR A C 1
ATOM 955 O O . TYR A 1 119 ? -16.377 2.268 35.740 1.00 69.19 119 TYR A O 1
ATOM 963 N N . ILE A 1 120 ? -15.239 3.677 34.408 1.00 69.44 120 ILE A N 1
ATOM 964 C CA . ILE A 1 120 ? -15.337 4.839 35.308 1.00 69.44 120 ILE A CA 1
ATOM 965 C C . ILE A 1 120 ? -16.804 5.237 35.530 1.00 69.44 120 ILE A C 1
ATOM 967 O O . ILE A 1 120 ? -17.225 5.469 36.662 1.00 69.44 120 ILE A O 1
ATOM 971 N N . ALA A 1 121 ? -17.615 5.252 34.469 1.00 69.50 121 ALA A N 1
ATOM 972 C CA . ALA A 1 121 ? -19.038 5.581 34.565 1.00 69.50 121 ALA A CA 1
ATOM 973 C C . ALA A 1 121 ? -19.843 4.570 35.401 1.00 69.50 121 ALA A C 1
ATOM 975 O O . ALA A 1 121 ? -20.893 4.915 35.937 1.00 69.50 121 ALA A O 1
ATOM 976 N N . LYS A 1 122 ? -19.371 3.322 35.498 1.00 65.69 122 LYS A N 1
ATOM 977 C CA . LYS A 1 122 ? -20.037 2.243 36.234 1.00 65.69 122 LYS A CA 1
ATOM 978 C C . LYS A 1 122 ? -19.611 2.156 37.701 1.00 65.69 122 LYS A C 1
ATOM 980 O O . LYS A 1 122 ? -20.375 1.633 38.498 1.00 65.69 122 LYS A O 1
ATOM 985 N N . ASP A 1 123 ? -18.422 2.651 38.033 1.00 63.09 123 ASP A N 1
ATOM 986 C CA . ASP A 1 123 ? -17.904 2.730 39.407 1.00 63.09 123 ASP A CA 1
ATOM 987 C C . ASP A 1 123 ? -18.438 3.964 40.163 1.00 63.09 123 ASP A C 1
ATOM 989 O O . ASP A 1 123 ? -18.454 4.006 41.387 1.00 63.09 123 ASP A O 1
ATOM 993 N N . SER A 1 124 ? -18.927 4.965 39.423 1.00 55.84 124 SER A N 1
ATOM 994 C CA . SER A 1 124 ? -19.418 6.243 39.962 1.00 55.84 124 SER A CA 1
ATOM 995 C C . SER A 1 124 ? -20.928 6.271 40.275 1.00 55.84 124 SER A C 1
ATOM 997 O O . SER A 1 124 ? -21.459 7.353 40.533 1.00 55.84 124 SER A O 1
ATOM 999 N N . GLY A 1 125 ? -21.644 5.140 40.189 1.00 45.31 125 GLY A N 1
ATOM 1000 C CA . GLY A 1 125 ? -23.114 5.080 40.273 1.00 45.31 125 GLY A CA 1
ATOM 1001 C C . GLY A 1 125 ? -23.666 3.932 41.102 1.00 45.31 125 GLY A C 1
ATOM 1002 O O . GLY A 1 125 ? -22.974 2.902 41.241 1.00 45.31 125 GLY A O 1
#

Nearest PDB structures (foldseek):
  3g6b-assembly1_B  TM=4.441E-01  e=1.343E+00  Thermotoga maritima
  8b6h-assembly1_EG  TM=6.198E-01  e=3.968E+00  Tetrahymena thermophila SB210
  6pan-assembly1_A  TM=4.639E-01  e=9.687E+00  Novosphingobium aromaticivorans DSM 12444

Mean predicted aligned error: 14.95 Å

Solvent-accessible surface area (backbone atoms only — not comparable to full-atom values): 6662 Å² total; per-residue (Å²): 133,75,70,66,61,55,59,55,48,52,54,50,52,55,52,50,58,72,65,50,74,84,69,70,65,63,59,64,54,48,50,55,50,50,55,49,50,52,49,51,53,50,49,51,57,50,49,53,51,50,49,51,53,54,26,52,51,48,32,52,50,30,40,51,52,16,48,55,51,13,62,72,67,35,72,72,62,10,54,50,44,26,54,51,28,40,52,51,20,51,50,53,28,50,50,46,54,50,52,49,55,49,56,54,51,54,50,52,51,54,52,49,54,52,51,53,51,56,52,55,63,58,74,74,106

Foldseek 3Di:
DPPVVVVVVVVVVVVVVVVPPPPPPVVVVVVVVVVVVVVVVVVLVVVLVVLLVVLVVLLVVLLVVQLVQLVVVDDPVSVVSNVVSNVVSVVSSVVSNVVSVVVVVVVVVVVVVVVVVVVVVVVVD

pLDDT: mean 75.59, std 15.25, range [45.31, 94.88]

Secondary structure (DSSP, 8-state):
--HHHHHHHHHHHHHHHHHS----THHHHHHHHHHHHHHHHHHHHHHHHHHHHHHHHHHHHHHHHHHHHHHHH-HHHHHHHHHHHHHHHHHHHHHHHHHHHHHHHHHHHHHHHHHHHHHHHHH--

Sequence (125 aa):
MKTVIFSSFDKLIEKLWLLMPRRKTYDVSQRRLKANKIREYYYIKYTTSALRVIAWVILVLGCIGSLVWGIIMGGVEGGLWIVLGIIGSFLAWLLLLAARELIKLFLDVKANTRSAADYIAKDSG

Radius of gyration: 31.53 Å; Cα contacts (8 Å, |Δi|>4): 47; chains: 1; bounding box: 89×22×74 Å